Protein AF-A0A2E5TS98-F1 (afdb_monomer_lite)

Radius of gyration: 15.74 Å; chains: 1; bounding box: 28×19×40 Å

pLDDT: mean 89.08, std 13.62, range [40.66, 98.12]

Structure (mmCIF, N/CA/C/O backbone):
data_AF-A0A2E5TS98-F1
#
_entry.id   AF-A0A2E5TS98-F1
#
loop_
_atom_site.group_PDB
_atom_site.id
_atom_site.type_symbol
_atom_site.label_atom_id
_atom_site.label_alt_id
_atom_site.label_comp_id
_atom_site.label_asym_id
_atom_site.label_entity_id
_atom_site.label_seq_id
_atom_site.pdbx_PDB_ins_code
_atom_site.Cartn_x
_atom_site.Cartn_y
_atom_site.Cartn_z
_atom_site.occupancy
_atom_site.B_iso_or_equiv
_atom_site.auth_seq_id
_atom_site.auth_comp_id
_atom_site.auth_asym_id
_atom_site.auth_atom_id
_atom_site.pdbx_PDB_model_num
ATOM 1 N N . MET A 1 1 ? -14.285 -0.065 -18.750 1.00 40.66 1 MET A N 1
ATOM 2 C CA . MET A 1 1 ? -13.100 0.357 -19.528 1.00 40.66 1 MET A CA 1
ATOM 3 C C . MET A 1 1 ? -11.977 0.647 -18.546 1.00 40.66 1 MET A C 1
ATOM 5 O O . MET A 1 1 ? -12.123 1.536 -17.719 1.00 40.66 1 MET A O 1
ATOM 9 N N . ASN A 1 2 ? -10.929 -0.179 -18.560 1.00 53.72 2 ASN A N 1
ATOM 10 C CA . ASN A 1 2 ? -9.752 -0.038 -17.705 1.00 53.72 2 ASN A CA 1
ATOM 11 C C . ASN A 1 2 ? -8.931 1.180 -18.175 1.00 53.72 2 ASN A C 1
ATOM 13 O O . ASN A 1 2 ? -8.486 1.206 -19.317 1.00 53.72 2 ASN A O 1
ATOM 17 N N . ASN A 1 3 ? -8.760 2.180 -17.307 1.00 55.16 3 ASN A N 1
ATOM 18 C CA . ASN A 1 3 ? -8.037 3.426 -17.590 1.00 55.16 3 ASN A CA 1
ATOM 19 C C . ASN A 1 3 ? -6.599 3.421 -17.016 1.00 55.16 3 ASN A C 1
ATOM 21 O O . ASN A 1 3 ? -5.977 4.476 -16.895 1.00 55.16 3 ASN A O 1
ATOM 25 N N . SER A 1 4 ? -6.068 2.248 -16.638 1.00 61.19 4 SER A N 1
ATOM 26 C CA . SER A 1 4 ? -4.769 2.087 -15.961 1.00 61.19 4 SER A CA 1
ATOM 27 C C . SER A 1 4 ? -3.580 2.619 -16.765 1.00 61.19 4 SER A C 1
ATOM 29 O O . SER A 1 4 ? -2.550 2.944 -16.184 1.00 61.19 4 SER A O 1
ATOM 31 N N . GLY A 1 5 ? -3.720 2.735 -18.089 1.00 58.50 5 GLY A N 1
ATOM 32 C CA . GLY A 1 5 ? -2.669 3.238 -18.976 1.00 58.50 5 GLY A CA 1
ATOM 33 C C . GLY A 1 5 ? -2.532 4.762 -19.014 1.00 58.50 5 GLY A C 1
ATOM 34 O O . GLY A 1 5 ? -1.509 5.257 -19.468 1.00 58.50 5 GLY A O 1
ATOM 35 N N . LYS A 1 6 ? -3.517 5.533 -18.527 1.00 59.91 6 LYS A N 1
ATOM 36 C CA . LYS A 1 6 ? -3.509 7.004 -18.666 1.00 59.91 6 LYS A CA 1
ATOM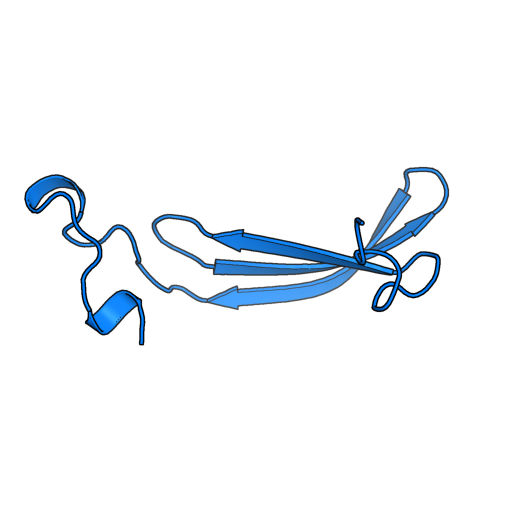 37 C C . LYS A 1 6 ? -2.423 7.695 -17.826 1.00 59.91 6 LYS A C 1
ATOM 39 O O . LYS A 1 6 ? -2.024 8.809 -18.150 1.00 59.91 6 LYS A O 1
ATOM 44 N N . TYR A 1 7 ? -1.948 7.037 -16.768 1.00 59.97 7 TYR A N 1
ATOM 45 C CA . TYR A 1 7 ? -0.972 7.586 -15.816 1.00 59.97 7 TYR A CA 1
ATOM 46 C C . TYR A 1 7 ? 0.327 6.771 -15.729 1.00 59.97 7 TYR A C 1
ATOM 48 O O . TYR A 1 7 ? 1.178 7.060 -14.892 1.00 59.97 7 TYR A O 1
ATOM 56 N N . GLN A 1 8 ? 0.495 5.757 -16.582 1.00 63.06 8 GLN A N 1
ATOM 57 C CA . GLN A 1 8 ? 1.733 4.987 -16.670 1.00 63.06 8 GLN A CA 1
ATOM 58 C C . GLN A 1 8 ? 2.558 5.510 -17.844 1.00 63.06 8 GLN A C 1
ATOM 60 O O . GLN A 1 8 ? 2.137 5.422 -18.995 1.00 63.06 8 GLN A O 1
ATOM 65 N N . THR A 1 9 ? 3.756 6.034 -17.575 1.00 68.31 9 THR A N 1
ATOM 66 C CA . THR A 1 9 ? 4.770 6.102 -18.635 1.00 68.31 9 THR A CA 1
ATOM 67 C C . THR A 1 9 ? 5.143 4.661 -19.001 1.00 68.31 9 THR A C 1
ATOM 69 O O . THR A 1 9 ? 5.049 3.776 -18.148 1.00 68.31 9 THR A O 1
ATOM 72 N N . GLN A 1 10 ? 5.497 4.405 -20.267 1.00 75.00 10 GLN A N 1
ATOM 73 C CA . GLN A 1 10 ? 5.537 3.054 -20.862 1.00 75.00 10 GLN A CA 1
ATOM 74 C C . GLN A 1 10 ? 6.128 1.979 -19.924 1.00 75.00 10 GLN A C 1
ATOM 76 O O . GLN A 1 10 ? 5.499 0.936 -19.733 1.00 75.00 10 GLN A O 1
ATOM 81 N N . ASN A 1 11 ? 7.212 2.298 -19.201 1.00 88.00 11 ASN A N 1
ATOM 82 C CA . ASN A 1 11 ? 7.917 1.346 -18.335 1.00 88.00 11 ASN A CA 1
ATOM 83 C C . ASN A 1 11 ? 7.911 1.708 -16.840 1.00 88.00 11 ASN A C 1
ATOM 85 O O . ASN A 1 11 ? 8.417 0.934 -16.036 1.00 88.00 11 ASN A O 1
ATOM 89 N N . ARG A 1 12 ? 7.322 2.837 -16.417 1.00 92.19 12 ARG A N 1
ATOM 90 C CA . ARG A 1 12 ? 7.262 3.186 -14.987 1.00 92.19 12 ARG A CA 1
ATOM 91 C C . ARG A 1 12 ? 6.029 2.581 -14.338 1.00 92.19 12 ARG A C 1
ATOM 93 O O . ARG A 1 12 ? 4.909 2.693 -14.851 1.00 92.19 12 ARG A O 1
ATOM 100 N N . ARG A 1 13 ? 6.229 1.942 -13.194 1.00 92.31 13 ARG A N 1
ATOM 101 C CA . ARG A 1 13 ? 5.176 1.340 -12.377 1.00 92.31 13 ARG A CA 1
ATOM 102 C C . ARG A 1 13 ? 5.322 1.820 -10.942 1.00 92.31 13 ARG A C 1
ATOM 104 O O . ARG A 1 13 ? 6.427 2.088 -10.481 1.00 92.31 13 ARG A O 1
ATOM 111 N N . ALA A 1 14 ? 4.190 1.930 -10.261 1.00 94.12 14 ALA A N 1
ATOM 112 C CA . ALA A 1 14 ? 4.141 2.183 -8.834 1.00 94.12 14 ALA A CA 1
ATOM 113 C C . ALA A 1 14 ? 3.305 1.091 -8.165 1.00 94.12 14 ALA A C 1
ATOM 115 O O . ALA A 1 14 ? 2.274 0.686 -8.709 1.00 94.12 14 ALA A O 1
ATOM 116 N N . ILE A 1 15 ? 3.754 0.626 -7.005 1.00 95.25 15 ILE A N 1
ATOM 117 C CA . ILE A 1 15 ? 3.028 -0.307 -6.145 1.00 95.25 15 ILE A CA 1
ATOM 118 C C . ILE A 1 15 ? 2.882 0.354 -4.782 1.00 95.25 15 ILE A C 1
ATOM 120 O O . ILE A 1 15 ? 3.856 0.874 -4.236 1.00 95.25 15 ILE A O 1
ATOM 124 N N . ILE A 1 16 ? 1.662 0.313 -4.253 1.00 97.25 16 ILE A N 1
ATOM 125 C CA . ILE A 1 16 ? 1.370 0.660 -2.868 1.00 97.25 16 ILE A CA 1
ATOM 126 C C . ILE A 1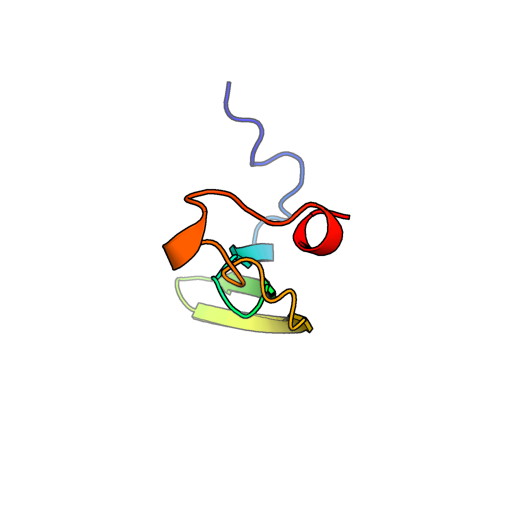 16 ? 0.969 -0.632 -2.164 1.00 97.25 16 ILE A C 1
ATOM 128 O O . ILE A 1 16 ? 0.030 -1.303 -2.592 1.00 97.25 16 ILE A O 1
ATOM 132 N N . ASP A 1 17 ? 1.694 -0.978 -1.108 1.00 97.81 17 ASP A N 1
ATOM 133 C CA . ASP A 1 17 ? 1.392 -2.107 -0.229 1.00 97.81 17 ASP A CA 1
ATOM 134 C C . ASP A 1 17 ? 0.844 -1.570 1.094 1.00 97.81 17 ASP A C 1
ATOM 136 O O . ASP A 1 17 ? 1.497 -0.765 1.762 1.00 97.81 17 ASP A O 1
ATOM 140 N N . VAL A 1 18 ? -0.370 -1.987 1.452 1.00 97.06 18 VAL A N 1
ATOM 141 C CA . VAL A 1 18 ? -1.089 -1.533 2.647 1.00 97.06 18 VAL A CA 1
ATOM 142 C C . VAL A 1 18 ? -1.201 -2.705 3.614 1.00 97.06 18 VAL A C 1
ATOM 144 O O . VAL A 1 18 ? -2.060 -3.573 3.464 1.00 97.06 18 VAL A O 1
ATOM 147 N N . GLY A 1 19 ? -0.325 -2.725 4.617 1.00 95.94 19 GLY A N 1
ATOM 148 C CA . GLY A 1 19 ? -0.313 -3.741 5.664 1.00 95.94 19 GLY A CA 1
ATOM 149 C C . GLY A 1 19 ? -0.855 -3.239 7.002 1.00 95.94 19 GLY A C 1
ATOM 150 O O . GLY A 1 19 ? -1.048 -2.045 7.227 1.00 95.94 19 GLY A O 1
ATOM 151 N N . SER A 1 20 ? -1.011 -4.161 7.955 1.00 96.62 20 SER A N 1
ATOM 152 C CA . SER A 1 20 ? -1.487 -3.848 9.312 1.00 96.62 20 SER A CA 1
ATOM 153 C C . SER A 1 20 ? -0.573 -2.890 10.085 1.00 96.62 20 SER A C 1
ATOM 155 O O . SER A 1 20 ? -1.035 -2.193 10.980 1.00 96.62 20 SER A O 1
ATOM 157 N N . ASN A 1 21 ? 0.726 -2.849 9.783 1.00 96.19 21 ASN A N 1
ATOM 158 C CA . ASN A 1 21 ? 1.677 -1.981 10.487 1.00 96.19 21 ASN A CA 1
ATOM 159 C C . ASN A 1 21 ? 2.168 -0.808 9.633 1.00 96.19 21 ASN A C 1
ATOM 161 O O . ASN A 1 21 ? 2.418 0.272 10.162 1.00 96.19 21 ASN A O 1
ATOM 165 N N . SER A 1 22 ? 2.332 -1.022 8.331 1.00 97.00 22 SER A N 1
ATOM 166 C CA . SER A 1 22 ? 2.993 -0.070 7.446 1.00 97.00 22 SER A CA 1
ATOM 167 C C . SER A 1 22 ? 2.300 0.035 6.103 1.00 97.00 22 SER A C 1
ATOM 169 O O . SER A 1 22 ? 1.842 -0.980 5.576 1.00 97.00 22 SER A O 1
ATOM 171 N N . VAL A 1 23 ? 2.345 1.231 5.528 1.00 97.50 23 VAL A N 1
ATOM 172 C CA . VAL A 1 23 ? 2.093 1.470 4.108 1.00 97.50 23 VAL A CA 1
ATOM 173 C C . VAL A 1 23 ? 3.439 1.676 3.428 1.00 97.50 23 VAL A C 1
ATOM 175 O O . VAL A 1 23 ? 4.309 2.358 3.972 1.00 97.50 23 VAL A O 1
ATOM 178 N N . LYS A 1 24 ? 3.640 1.054 2.269 1.00 98.12 24 LYS A N 1
ATOM 179 C CA . LYS A 1 24 ? 4.877 1.165 1.493 1.00 98.12 24 LYS A CA 1
ATOM 180 C C . LYS A 1 24 ? 4.574 1.601 0.072 1.00 98.12 24 LYS A C 1
ATOM 182 O O . LYS A 1 24 ? 3.604 1.131 -0.517 1.00 98.12 24 LYS A O 1
ATOM 187 N N . LEU A 1 25 ? 5.443 2.438 -0.478 1.00 97.94 25 LEU A N 1
ATOM 188 C CA . LEU A 1 25 ? 5.468 2.832 -1.880 1.00 97.94 25 LEU A CA 1
ATOM 189 C C . LEU A 1 25 ? 6.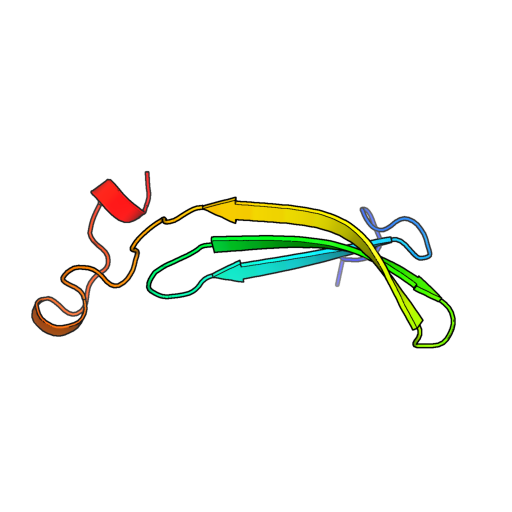746 2.294 -2.524 1.00 97.94 25 LEU A C 1
ATOM 191 O O . LEU A 1 25 ? 7.833 2.446 -1.972 1.00 97.94 25 LEU A O 1
ATOM 195 N N . LEU A 1 26 ? 6.616 1.722 -3.716 1.00 97.12 26 LEU A N 1
ATOM 196 C CA . LEU A 1 26 ? 7.726 1.453 -4.624 1.00 97.12 26 LEU A CA 1
ATOM 197 C C . LEU A 1 26 ? 7.393 2.041 -5.989 1.00 97.12 26 LEU A C 1
ATOM 199 O O . LEU A 1 26 ? 6.369 1.692 -6.573 1.00 97.12 26 LEU A O 1
ATOM 203 N N . ILE A 1 27 ? 8.276 2.886 -6.512 1.00 95.88 27 ILE A N 1
ATOM 204 C CA . ILE A 1 27 ? 8.273 3.341 -7.901 1.00 95.88 27 ILE A CA 1
ATOM 205 C C . ILE A 1 27 ? 9.464 2.689 -8.589 1.00 95.88 27 ILE A C 1
ATOM 207 O O . ILE A 1 27 ? 10.591 2.787 -8.107 1.00 95.88 27 ILE A O 1
ATOM 211 N N . ALA A 1 28 ? 9.223 2.042 -9.722 1.00 95.75 28 ALA A N 1
ATOM 212 C CA . ALA A 1 28 ? 10.249 1.316 -10.453 1.00 95.75 28 ALA A CA 1
ATOM 213 C C . ALA A 1 28 ? 10.092 1.464 -11.966 1.00 95.75 28 ALA A C 1
ATOM 215 O O . ALA A 1 28 ? 8.986 1.694 -12.469 1.00 95.75 28 ALA A O 1
ATOM 216 N N . GLU A 1 29 ? 11.197 1.293 -12.685 1.00 94.31 29 GLU A N 1
ATOM 217 C CA . GLU A 1 29 ? 11.167 0.977 -14.111 1.00 94.31 29 GLU A CA 1
ATOM 218 C C . GLU A 1 29 ? 11.127 -0.537 -14.289 1.00 94.31 29 GLU A C 1
ATOM 220 O O . GLU A 1 29 ? 11.850 -1.279 -13.626 1.00 94.31 29 GLU A O 1
ATOM 225 N N . VAL A 1 30 ? 10.235 -0.995 -15.161 1.00 92.88 30 VAL A N 1
ATOM 226 C CA . VAL A 1 30 ? 10.020 -2.406 -15.458 1.00 92.88 30 VAL A CA 1
ATOM 227 C C . VAL A 1 30 ? 10.288 -2.620 -16.938 1.00 92.88 30 VAL A C 1
ATOM 229 O O . VAL A 1 30 ? 9.485 -2.218 -17.780 1.00 92.88 30 VAL A O 1
ATOM 232 N N . ASN A 1 31 ? 11.422 -3.246 -17.241 1.00 90.81 31 ASN A N 1
ATOM 233 C CA . ASN A 1 31 ? 11.898 -3.509 -18.598 1.00 90.81 31 ASN A CA 1
ATOM 234 C C . ASN A 1 31 ? 12.226 -4.999 -18.716 1.00 90.81 31 ASN A C 1
ATOM 236 O O . ASN A 1 31 ? 13.038 -5.498 -17.945 1.00 90.81 31 ASN A O 1
ATOM 240 N N . ASP A 1 32 ? 11.580 -5.718 -19.638 1.00 89.12 32 ASP A N 1
ATOM 241 C CA . ASP A 1 32 ? 11.858 -7.138 -19.919 1.00 89.12 32 ASP A CA 1
ATOM 242 C C . ASP A 1 32 ? 11.922 -8.040 -18.668 1.00 89.12 32 ASP A C 1
ATOM 244 O O . ASP A 1 32 ? 12.756 -8.934 -18.542 1.00 89.12 32 ASP A O 1
ATOM 248 N N . GLY A 1 33 ? 11.026 -7.790 -17.706 1.00 86.69 33 GLY A N 1
ATOM 249 C CA . GLY A 1 33 ? 10.948 -8.537 -16.444 1.00 86.69 33 GLY A CA 1
ATOM 250 C C . GLY A 1 33 ? 11.965 -8.116 -15.376 1.00 86.69 33 GLY A C 1
ATOM 251 O O . GLY A 1 33 ? 11.892 -8.605 -14.250 1.00 86.69 33 GLY A O 1
ATOM 252 N N . VAL A 1 34 ? 12.868 -7.186 -15.685 1.00 93.81 34 VAL A N 1
ATOM 253 C CA . VAL A 1 34 ? 13.770 -6.550 -14.720 1.00 93.81 34 VAL A CA 1
ATOM 254 C C . VAL A 1 34 ? 13.052 -5.383 -14.054 1.00 93.81 34 VAL A C 1
ATOM 256 O O . VAL A 1 34 ? 12.438 -4.558 -14.729 1.00 93.81 34 VAL A O 1
ATOM 259 N N . VAL A 1 35 ? 13.135 -5.319 -12.724 1.00 94.75 35 VAL A N 1
ATOM 260 C CA . VAL A 1 35 ? 12.559 -4.244 -11.909 1.00 94.75 35 VAL A CA 1
ATOM 261 C C . VAL A 1 35 ? 13.694 -3.429 -11.305 1.00 94.75 35 VAL A C 1
ATOM 263 O O . VAL A 1 35 ? 14.408 -3.910 -10.426 1.00 94.75 35 VAL A O 1
ATOM 266 N N . GLU A 1 36 ? 13.843 -2.190 -11.756 1.00 95.94 36 GLU A N 1
ATOM 267 C CA . GLU A 1 36 ? 14.810 -1.236 -11.220 1.00 95.94 36 GLU A CA 1
ATOM 268 C C . GLU A 1 36 ? 14.091 -0.223 -10.327 1.00 95.94 36 GLU A C 1
ATOM 270 O O . GLU A 1 36 ? 13.249 0.551 -10.785 1.00 95.94 36 GLU A O 1
ATOM 275 N N . SER A 1 37 ? 14.397 -0.245 -9.028 1.00 95.88 37 SER A N 1
ATOM 276 C CA . SER A 1 37 ? 13.809 0.683 -8.059 1.00 95.88 37 SER A CA 1
ATOM 277 C C . SER A 1 37 ? 14.291 2.108 -8.325 1.00 95.88 37 SER A C 1
ATOM 279 O O . SER A 1 37 ? 15.479 2.389 -8.206 1.00 95.88 37 SER A O 1
ATOM 281 N N . LEU A 1 38 ? 13.357 3.021 -8.580 1.00 95.94 38 LEU A N 1
ATOM 282 C CA . LEU A 1 38 ? 13.626 4.455 -8.695 1.00 95.94 38 LEU A CA 1
ATOM 283 C C . LEU A 1 38 ? 13.461 5.179 -7.359 1.00 95.94 38 LEU A C 1
ATOM 285 O O . LEU A 1 38 ? 14.239 6.069 -7.031 1.00 95.94 38 LEU A O 1
ATOM 289 N N . ALA A 1 39 ? 12.429 4.813 -6.599 1.00 96.38 39 ALA A N 1
ATOM 290 C CA . ALA A 1 39 ? 12.148 5.376 -5.286 1.00 96.38 39 ALA A CA 1
ATOM 291 C C . ALA A 1 39 ? 11.366 4.370 -4.446 1.00 96.38 39 ALA A C 1
ATOM 293 O O . ALA A 1 39 ? 1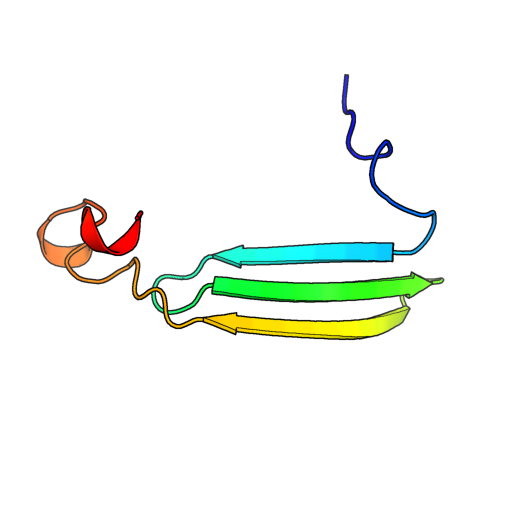0.519 3.640 -4.966 1.00 96.38 39 ALA A O 1
ATOM 294 N N . HIS A 1 40 ? 11.612 4.371 -3.143 1.00 96.81 40 HIS A N 1
ATOM 295 C CA . HIS A 1 40 ? 10.771 3.677 -2.185 1.00 96.81 40 HIS A CA 1
ATOM 296 C C . HIS A 1 40 ? 10.512 4.568 -0.979 1.00 96.81 40 HIS A C 1
ATOM 298 O O . HIS A 1 40 ? 11.375 5.344 -0.577 1.00 96.81 40 HIS A O 1
ATOM 304 N N . GLU A 1 41 ? 9.336 4.419 -0.386 1.00 98.12 41 GLU A N 1
ATOM 305 C CA . GLU A 1 41 ? 8.977 5.070 0.868 1.00 98.12 41 GLU A CA 1
ATOM 306 C C . GLU A 1 41 ? 8.194 4.100 1.747 1.00 98.12 41 GLU A C 1
ATOM 308 O O . GLU A 1 41 ? 7.607 3.121 1.274 1.00 98.12 41 GLU A O 1
ATOM 313 N N . GLY A 1 42 ? 8.198 4.361 3.049 1.00 97.25 42 GLY A N 1
ATOM 314 C CA . GLY A 1 42 ? 7.439 3.577 4.005 1.00 97.25 42 GLY A CA 1
ATOM 315 C C . GLY A 1 42 ? 7.050 4.404 5.216 1.00 97.25 42 GLY A C 1
ATOM 316 O O . GLY A 1 42 ? 7.884 5.095 5.795 1.00 97.25 42 GLY A O 1
ATOM 317 N N . GLU A 1 43 ? 5.794 4.268 5.626 1.00 96.19 43 GLU A N 1
ATOM 318 C CA . GLU A 1 43 ? 5.242 4.916 6.809 1.00 96.19 43 GLU A CA 1
ATOM 319 C C . GLU A 1 43 ? 4.615 3.875 7.740 1.00 96.19 43 GLU A C 1
ATOM 321 O O . GLU A 1 43 ? 3.942 2.937 7.301 1.00 96.19 43 GLU A O 1
ATOM 326 N N . GLN A 1 44 ? 4.831 4.025 9.049 1.00 96.12 44 GLN A N 1
ATOM 327 C CA . GLN A 1 44 ? 4.160 3.203 10.055 1.00 96.12 44 GLN A CA 1
ATOM 328 C C . GLN A 1 44 ? 2.747 3.728 10.330 1.00 96.12 44 GLN A C 1
ATOM 330 O O . GLN A 1 44 ? 2.522 4.420 11.318 1.00 96.12 44 GLN A O 1
ATOM 335 N N . ALA A 1 45 ? 1.791 3.339 9.490 1.00 93.94 45 ALA A N 1
ATOM 336 C CA . ALA A 1 45 ? 0.385 3.720 9.643 1.00 93.94 45 ALA A CA 1
ATOM 337 C C . ALA A 1 45 ? -0.366 2.944 10.749 1.00 93.94 45 ALA A C 1
ATOM 339 O O . ALA A 1 45 ? -1.393 3.401 11.236 1.00 93.94 45 ALA A O 1
ATOM 340 N N . ARG A 1 46 ? 0.123 1.760 11.160 1.00 95.62 46 ARG A N 1
ATOM 341 C CA . ARG A 1 46 ? -0.455 0.921 12.239 1.00 95.62 46 ARG A CA 1
ATOM 342 C C . ARG A 1 46 ? -1.965 0.652 12.113 1.00 95.62 46 ARG A C 1
ATOM 344 O O . ARG A 1 46 ? -2.649 0.512 13.124 1.00 95.62 46 ARG A O 1
ATOM 351 N N . LEU A 1 47 ? -2.456 0.497 10.881 1.00 96.25 47 LEU A N 1
ATOM 352 C CA . LEU A 1 47 ? -3.868 0.253 10.555 1.00 96.25 47 LEU A CA 1
ATOM 353 C C . LEU A 1 47 ? -4.503 -0.909 11.336 1.00 96.25 47 LEU A C 1
ATOM 355 O O . LEU A 1 47 ? -5.681 -0.868 11.662 1.00 96.25 47 LEU A O 1
ATOM 359 N N . GLY A 1 48 ? -3.729 -1.944 11.655 1.00 96.44 48 GLY A N 1
ATOM 360 C CA . GLY A 1 48 ? -4.192 -3.127 12.380 1.00 96.44 48 GLY A CA 1
ATOM 361 C C . GLY A 1 48 ? -4.398 -2.927 13.882 1.00 96.44 48 GLY A C 1
ATOM 362 O O . GLY A 1 48 ? -4.870 -3.851 14.547 1.00 96.44 48 GLY A O 1
ATOM 363 N N . ARG A 1 49 ? -4.027 -1.771 14.444 1.00 96.12 49 ARG A N 1
ATOM 364 C CA . ARG A 1 49 ? -4.212 -1.485 15.870 1.00 96.12 49 ARG A CA 1
ATOM 365 C C . ARG A 1 49 ? -5.701 -1.546 16.226 1.00 96.12 49 ARG A C 1
ATOM 367 O O . ARG A 1 49 ? -6.518 -0.926 15.558 1.00 96.12 49 ARG A O 1
ATOM 374 N N . GLY A 1 50 ? -6.036 -2.334 17.250 1.00 95.19 50 GLY A N 1
ATOM 375 C CA . GLY A 1 50 ? -7.409 -2.492 17.740 1.00 95.19 50 GLY A CA 1
ATOM 376 C C . GLY A 1 50 ? -8.328 -3.322 16.835 1.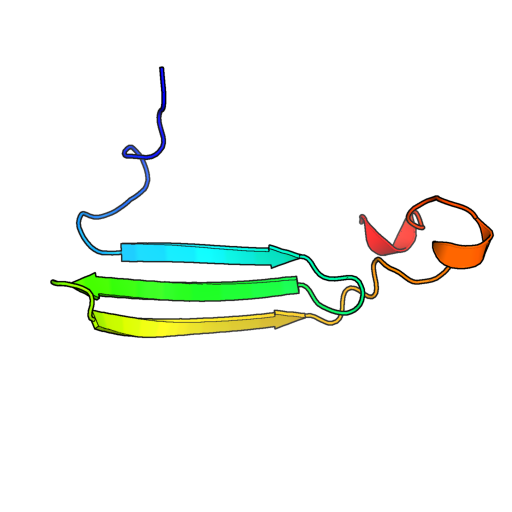00 95.19 50 GLY A C 1
ATOM 377 O O . GLY A 1 50 ? -9.474 -3.577 17.205 1.00 95.19 50 GLY A O 1
ATOM 378 N N . VAL A 1 51 ? -7.866 -3.770 15.659 1.00 96.75 51 VAL A N 1
ATOM 379 C CA . VAL A 1 51 ? -8.708 -4.513 14.704 1.00 96.75 51 VAL A CA 1
ATOM 380 C C . VAL A 1 51 ? -9.066 -5.896 15.233 1.00 96.75 51 VAL A C 1
ATOM 382 O O . VAL A 1 51 ? -10.192 -6.341 15.030 1.00 96.75 51 VAL A O 1
ATOM 385 N N . PHE A 1 52 ? -8.139 -6.579 15.911 1.00 94.88 52 PHE A N 1
ATOM 386 C CA . PHE A 1 52 ? -8.396 -7.920 16.441 1.00 94.88 52 PHE A CA 1
ATOM 387 C C . PHE A 1 52 ? -9.539 -7.906 17.464 1.00 94.88 52 PHE A C 1
ATOM 389 O O . PHE A 1 52 ? -10.398 -8.784 17.452 1.00 94.88 52 PHE A O 1
ATOM 396 N N . GLU A 1 53 ? -9.580 -6.877 18.305 1.00 97.06 53 GLU A N 1
ATOM 397 C CA . GLU A 1 53 ? -10.567 -6.725 19.368 1.00 97.06 53 GLU A CA 1
ATOM 398 C C . GLU A 1 53 ? -11.888 -6.133 18.864 1.00 97.06 53 GLU A C 1
ATOM 400 O O . GLU A 1 53 ? -12.961 -6.543 19.305 1.00 97.06 53 GLU A O 1
ATOM 405 N N . THR A 1 54 ? -11.830 -5.152 17.959 1.00 96.06 54 THR A N 1
ATOM 406 C CA . THR A 1 54 ? -13.010 -4.361 17.559 1.00 96.06 54 THR A CA 1
ATOM 407 C C . THR A 1 54 ? -13.608 -4.770 16.214 1.00 96.06 54 THR A C 1
ATOM 409 O O . THR A 1 54 ? -14.726 -4.363 15.886 1.00 96.06 54 THR A O 1
ATOM 412 N N . GLY A 1 55 ? -12.865 -5.534 15.408 1.00 96.56 55 GLY A N 1
ATOM 413 C CA . GLY A 1 55 ? -13.213 -5.862 14.026 1.00 96.56 55 GLY A CA 1
ATOM 414 C C . GLY A 1 55 ? -13.220 -4.656 13.079 1.00 96.56 55 GLY A C 1
ATOM 415 O O . GLY A 1 55 ? -13.762 -4.759 11.978 1.00 96.56 55 GLY A O 1
ATOM 416 N N . LYS A 1 56 ? -12.681 -3.500 13.494 1.00 96.50 56 LYS A N 1
ATOM 417 C CA . LYS A 1 56 ? -12.724 -2.238 12.740 1.00 96.50 56 LYS A CA 1
ATOM 418 C C . LYS A 1 56 ? -11.375 -1.527 12.766 1.00 96.50 56 LYS A C 1
ATOM 420 O O . LYS A 1 56 ? -10.628 -1.638 13.729 1.00 96.50 56 LYS A O 1
ATOM 425 N N . LEU A 1 57 ? -11.100 -0.762 11.711 1.00 96.50 57 LEU A N 1
ATOM 426 C CA . LEU A 1 57 ? -9.992 0.191 11.688 1.00 96.50 57 LEU A CA 1
ATOM 427 C C . LEU A 1 57 ? -10.328 1.386 12.590 1.00 96.50 57 LEU A C 1
ATOM 429 O O . LEU A 1 57 ? -11.443 1.913 12.540 1.00 96.50 57 LEU A O 1
ATOM 433 N N . GLU A 1 58 ? -9.366 1.818 13.401 1.00 94.44 58 GLU A N 1
ATOM 434 C CA . GLU A 1 58 ? -9.500 3.032 14.207 1.00 94.44 58 GLU A CA 1
ATOM 435 C C . GLU A 1 58 ? -9.523 4.276 13.309 1.00 94.44 58 GLU A C 1
ATOM 437 O O . GLU A 1 58 ? -8.794 4.357 12.322 1.00 94.44 58 GLU A O 1
ATOM 442 N N . GLN A 1 59 ? -10.324 5.284 13.666 1.00 92.69 59 GLN A N 1
ATOM 443 C CA . GLN A 1 59 ? -10.432 6.511 12.869 1.00 92.69 59 GLN A CA 1
ATOM 444 C C . GLN A 1 59 ? -9.097 7.257 12.761 1.00 92.69 59 GLN A C 1
ATOM 446 O O . GLN A 1 59 ? -8.802 7.816 11.712 1.00 92.69 59 GLN A O 1
ATOM 451 N N . GLU A 1 60 ? -8.278 7.229 13.818 1.00 88.75 60 GLU A N 1
ATOM 452 C CA . GLU A 1 60 ? -6.938 7.827 13.812 1.00 88.75 60 GLU A CA 1
ATOM 453 C C . GLU A 1 60 ? -6.026 7.204 12.751 1.00 88.75 60 GLU A C 1
ATOM 455 O O . GLU A 1 60 ? -5.165 7.884 12.208 1.00 88.75 60 GLU A O 1
ATOM 460 N N . ALA A 1 61 ? -6.237 5.925 12.433 1.00 87.75 61 ALA A N 1
ATOM 461 C CA . ALA A 1 61 ? -5.425 5.198 11.471 1.00 87.75 61 ALA A CA 1
ATOM 462 C C . ALA A 1 61 ? -5.806 5.496 10.005 1.00 87.75 61 ALA A C 1
ATOM 464 O O . ALA A 1 61 ? -5.046 5.151 9.109 1.00 87.75 61 ALA A O 1
ATOM 465 N N . ILE A 1 62 ? -6.962 6.122 9.742 1.00 89.81 62 ILE A N 1
ATOM 466 C CA . ILE A 1 62 ? -7.480 6.401 8.383 1.00 89.81 62 ILE A CA 1
ATOM 467 C C . ILE A 1 62 ? -7.586 7.919 8.122 1.00 8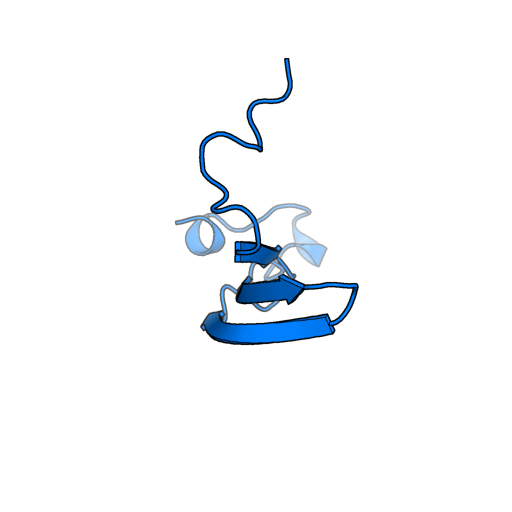9.81 62 ILE A C 1
ATOM 469 O O . ILE A 1 62 ? -8.377 8.355 7.287 1.00 89.81 62 ILE A O 1
ATOM 473 N N . LYS A 1 63 ? -6.862 8.741 8.884 1.00 82.06 63 LYS A N 1
ATOM 474 C CA . LYS A 1 63 ? -6.862 10.199 8.701 1.00 82.06 63 LYS A CA 1
ATOM 475 C C . LYS A 1 63 ? -6.120 10.651 7.450 1.00 82.06 63 LYS A C 1
ATOM 477 O O . LYS A 1 63 ? -5.162 9.962 7.043 1.00 82.06 63 LYS A O 1
#

Foldseek 3Di:
DDPVPVPDDPFWDWDWDDDQFKIKIFIFGADPNDTHTPDMDMDGLNQNVCCVPPVHGDPSSVD

Sequence (63 aa):
MNNSGKYQTQNRRAIIDVGSNSVKLLIAEVNDGVVESLAHEGEQARLGRGVFETGKLEQEAIK

Secondary structure (DSSP, 8-state):
---TTTT--TTEEEEEEE-SS-EEEEEEEEETTEEEEEEEEEE---TTTTHHHHSS--GGGG-